Protein AF-A0A423ESF5-F1 (afdb_monomer)

Secondary structure (DSSP, 8-state):
-PPPHHHHHHHHHHHHTT---------SSHHHHHHHHHTTS----HHHHHHHTTTSS----S-PPP---PPP-S-GGGS-HHHHHHHHHHS----

Structure (mmCIF, N/CA/C/O backbone):
data_AF-A0A423ESF5-F1
#
_entry.id   AF-A0A423ESF5-F1
#
loop_
_atom_site.group_PDB
_atom_site.id
_atom_site.type_symbol
_atom_site.label_atom_id
_atom_site.label_alt_id
_atom_site.label_comp_id
_atom_site.label_asym_id
_atom_site.label_entity_id
_atom_site.label_seq_id
_atom_site.pdbx_PDB_ins_code
_atom_site.Cartn_x
_atom_site.Cartn_y
_atom_site.Cartn_z
_atom_site.occupancy
_atom_site.B_iso_or_equiv
_atom_site.auth_seq_id
_atom_site.auth_comp_id
_atom_site.auth_asym_id
_atom_site.auth_atom_id
_atom_site.pdbx_PDB_model_num
ATOM 1 N N . MET A 1 1 ? 15.206 -1.739 7.645 1.00 64.94 1 MET A N 1
ATOM 2 C CA . MET A 1 1 ? 13.813 -1.395 7.285 1.00 64.94 1 MET A CA 1
ATOM 3 C C . MET A 1 1 ? 13.035 -2.694 7.107 1.00 64.94 1 MET A C 1
ATOM 5 O O . MET A 1 1 ? 13.510 -3.549 6.372 1.00 64.94 1 MET A O 1
ATOM 9 N N . ARG A 1 2 ? 11.917 -2.907 7.816 1.00 78.88 2 ARG A N 1
ATOM 10 C CA . ARG A 1 2 ? 11.091 -4.118 7.620 1.00 78.88 2 ARG A CA 1
ATOM 11 C C . ARG A 1 2 ? 10.460 -4.087 6.215 1.00 78.88 2 ARG A C 1
ATOM 13 O O . ARG A 1 2 ? 10.046 -3.004 5.794 1.00 78.88 2 ARG A O 1
ATOM 20 N N . PRO A 1 3 ? 10.395 -5.216 5.486 1.00 80.44 3 PRO A N 1
ATOM 21 C CA . PRO A 1 3 ? 9.752 -5.252 4.179 1.00 80.44 3 PRO A CA 1
ATOM 22 C C . PRO A 1 3 ? 8.261 -4.941 4.328 1.00 80.44 3 PRO A C 1
ATOM 24 O O . PRO A 1 3 ? 7.586 -5.478 5.207 1.00 80.44 3 PRO A O 1
ATOM 27 N N . SER A 1 4 ? 7.753 -4.047 3.481 1.00 88.31 4 SER A N 1
ATOM 28 C CA . SER A 1 4 ? 6.316 -3.803 3.392 1.00 88.31 4 SER A CA 1
ATOM 29 C C . SER A 1 4 ? 5.627 -4.993 2.722 1.00 88.31 4 SER A C 1
ATOM 31 O O . SER A 1 4 ? 6.250 -5.743 1.969 1.00 88.31 4 SER A O 1
ATOM 33 N N . THR A 1 5 ? 4.318 -5.136 2.923 1.00 89.56 5 THR A N 1
ATOM 34 C CA . THR A 1 5 ? 3.512 -6.147 2.213 1.00 89.56 5 THR A CA 1
ATOM 35 C C . THR A 1 5 ? 3.603 -6.002 0.691 1.00 89.56 5 THR A C 1
ATOM 37 O O . THR A 1 5 ? 3.532 -6.988 -0.034 1.00 89.56 5 THR A O 1
ATOM 40 N N . ILE A 1 6 ? 3.841 -4.783 0.203 1.00 89.50 6 ILE A N 1
ATOM 41 C CA . ILE A 1 6 ? 4.060 -4.474 -1.214 1.00 89.50 6 ILE A CA 1
ATOM 42 C C . ILE A 1 6 ? 5.376 -5.057 -1.702 1.00 89.50 6 ILE A C 1
ATOM 44 O O . ILE A 1 6 ? 5.402 -5.719 -2.734 1.00 89.50 6 ILE A O 1
ATOM 48 N N . LEU A 1 7 ? 6.454 -4.832 -0.951 1.00 89.12 7 LEU A N 1
ATOM 49 C CA . LEU A 1 7 ? 7.763 -5.367 -1.295 1.00 89.12 7 LEU A CA 1
ATOM 50 C C . LEU A 1 7 ? 7.745 -6.900 -1.272 1.00 89.12 7 LEU A C 1
ATOM 52 O O . LEU A 1 7 ? 8.302 -7.532 -2.164 1.00 89.12 7 LEU A O 1
ATOM 56 N N . THR A 1 8 ? 7.054 -7.505 -0.304 1.00 88.88 8 THR A N 1
ATOM 57 C CA . THR A 1 8 ? 6.844 -8.959 -0.261 1.00 88.88 8 THR A CA 1
ATOM 58 C C . THR A 1 8 ? 6.077 -9.460 -1.488 1.00 88.88 8 THR A C 1
ATOM 60 O O . THR A 1 8 ? 6.495 -10.436 -2.111 1.00 88.88 8 THR A O 1
ATOM 63 N N . ALA A 1 9 ? 4.996 -8.779 -1.885 1.00 87.69 9 ALA A N 1
ATOM 64 C CA . ALA A 1 9 ? 4.236 -9.136 -3.083 1.00 87.69 9 ALA A CA 1
ATOM 65 C C . ALA A 1 9 ? 5.096 -9.038 -4.357 1.00 87.69 9 ALA A C 1
ATOM 67 O O . ALA A 1 9 ? 5.115 -9.984 -5.147 1.00 87.69 9 ALA A O 1
ATOM 68 N N . LEU A 1 10 ? 5.871 -7.957 -4.509 1.00 88.19 10 LEU A N 1
ATOM 69 C CA . LEU A 1 10 ? 6.782 -7.763 -5.641 1.00 88.19 10 LEU A CA 1
ATOM 70 C C . LEU A 1 10 ? 7.881 -8.824 -5.707 1.00 88.19 10 LEU A C 1
ATOM 72 O O . LEU A 1 10 ? 8.193 -9.301 -6.791 1.00 88.19 10 LEU A O 1
ATOM 76 N N . HIS A 1 11 ? 8.455 -9.218 -4.569 1.00 86.69 11 HIS A N 1
ATOM 77 C CA . HIS A 1 11 ? 9.457 -10.283 -4.525 1.00 86.69 11 HIS A CA 1
ATOM 78 C C . HIS A 1 11 ? 8.876 -11.658 -4.870 1.00 86.69 11 HIS A C 1
ATOM 80 O O . HIS A 1 11 ? 9.572 -12.480 -5.463 1.00 86.69 11 HIS A O 1
ATOM 86 N N . SER A 1 12 ? 7.609 -11.920 -4.534 1.00 83.12 12 SER A N 1
ATOM 87 C CA . SER A 1 12 ? 6.989 -13.231 -4.767 1.00 83.12 12 SER A CA 1
ATOM 88 C C . SER A 1 12 ? 6.760 -13.560 -6.251 1.00 83.12 12 SER A C 1
ATOM 90 O O . SER A 1 12 ? 6.738 -14.731 -6.620 1.00 83.12 12 SER A O 1
ATOM 92 N N . GLN A 1 13 ? 6.609 -12.551 -7.115 1.00 79.94 13 GLN A N 1
ATOM 93 C CA . GLN A 1 13 ? 6.341 -12.735 -8.546 1.00 79.94 13 GLN A CA 1
ATOM 94 C C . GLN A 1 13 ? 7.540 -13.284 -9.347 1.00 79.94 13 GLN A C 1
ATOM 96 O O . GLN A 1 13 ? 7.386 -14.331 -9.974 1.00 79.94 13 GLN A O 1
ATOM 101 N N . PRO A 1 14 ? 8.733 -12.653 -9.348 1.00 79.25 14 PRO A N 1
ATOM 102 C CA . PRO A 1 14 ? 9.875 -13.140 -10.116 1.00 79.25 14 PRO A CA 1
ATOM 103 C C . PRO A 1 14 ? 10.392 -14.480 -9.589 1.00 79.25 14 PRO A C 1
ATOM 105 O O . PRO A 1 14 ? 10.810 -15.304 -10.397 1.00 79.25 14 PRO A O 1
ATOM 108 N N . VAL A 1 15 ? 10.268 -14.752 -8.282 1.00 75.75 15 VAL A N 1
ATOM 109 C CA . VAL A 1 15 ? 10.603 -16.064 -7.701 1.00 75.75 15 VAL A CA 1
ATOM 110 C C . VAL A 1 15 ? 9.781 -17.182 -8.349 1.00 75.75 15 VAL A C 1
ATOM 112 O O . VAL A 1 15 ? 10.333 -18.233 -8.665 1.00 75.75 15 VAL A O 1
ATOM 115 N N . ARG A 1 16 ? 8.493 -16.948 -8.653 1.00 77.69 16 ARG A N 1
ATOM 116 C CA . ARG A 1 16 ? 7.663 -17.916 -9.400 1.00 77.69 16 ARG A CA 1
ATOM 117 C C . ARG A 1 16 ? 8.132 -18.153 -10.839 1.00 77.69 16 ARG A C 1
ATOM 119 O O . ARG A 1 16 ? 7.781 -19.168 -11.425 1.00 77.69 16 ARG A O 1
ATOM 126 N N . LEU A 1 17 ? 8.925 -17.241 -11.394 1.00 84.88 17 LEU A N 1
ATOM 127 C CA . LEU A 1 17 ? 9.490 -17.314 -12.742 1.00 84.88 17 LEU A CA 1
ATOM 128 C C . LEU A 1 17 ? 10.969 -17.748 -12.740 1.00 84.88 17 LEU A C 1
ATOM 130 O O . LEU A 1 17 ? 11.635 -17.620 -13.765 1.00 84.88 17 LEU A O 1
ATOM 134 N N . GLY A 1 18 ? 11.511 -18.192 -11.596 1.00 84.00 18 GLY A N 1
ATOM 135 C CA . GLY A 1 18 ? 12.934 -18.530 -11.450 1.00 84.00 18 GLY A CA 1
ATOM 136 C C . GLY A 1 18 ? 13.876 -17.324 -11.567 1.00 84.00 18 GLY A C 1
ATOM 137 O O . GLY A 1 18 ? 15.072 -17.491 -11.792 1.00 84.00 18 GLY A O 1
ATOM 138 N N . LYS A 1 19 ? 13.347 -16.101 -11.446 1.00 87.00 19 LYS A N 1
ATOM 139 C CA . LYS A 1 19 ? 14.100 -14.844 -11.50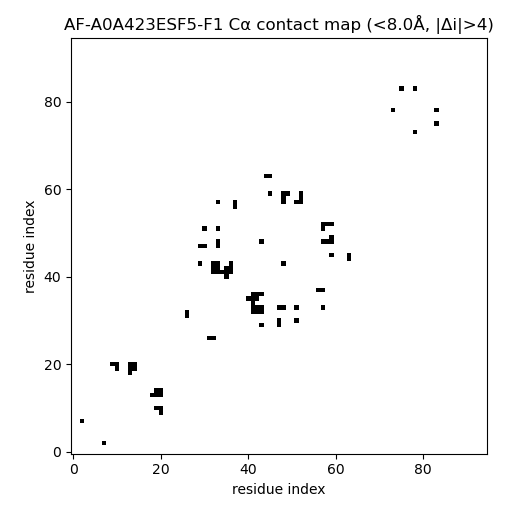6 1.00 87.00 19 LYS A CA 1
ATOM 140 C C . LYS A 1 19 ? 14.243 -14.235 -10.114 1.00 87.00 19 LYS A C 1
ATOM 142 O O . LYS A 1 19 ? 13.431 -14.465 -9.221 1.00 87.00 19 LYS A O 1
ATOM 147 N N . GLN A 1 20 ? 15.243 -13.376 -9.956 1.00 82.69 20 GLN A N 1
ATOM 148 C CA . GLN A 1 20 ? 15.422 -12.565 -8.755 1.00 82.69 20 GLN A CA 1
ATOM 149 C C . GLN A 1 20 ? 15.100 -11.099 -9.056 1.00 82.69 20 GLN A C 1
ATOM 151 O O . GLN A 1 20 ? 15.490 -10.569 -10.098 1.00 82.69 20 GLN A O 1
ATOM 156 N N . LEU A 1 21 ? 14.400 -10.429 -8.138 1.00 84.44 21 LEU A N 1
ATOM 157 C CA . LEU A 1 21 ? 14.216 -8.982 -8.211 1.00 84.44 21 LEU A CA 1
ATOM 158 C C . LEU A 1 21 ? 15.531 -8.288 -7.831 1.00 84.44 21 LEU A C 1
ATOM 160 O O . LEU A 1 21 ? 16.031 -8.473 -6.721 1.00 84.44 21 LEU A O 1
ATOM 164 N N . SER A 1 22 ? 16.080 -7.465 -8.725 1.00 86.56 22 SER A N 1
ATOM 165 C CA . SER A 1 22 ? 17.221 -6.602 -8.399 1.00 86.56 22 SER A CA 1
ATOM 166 C C . SER A 1 22 ? 16.716 -5.322 -7.728 1.00 86.56 22 SER A 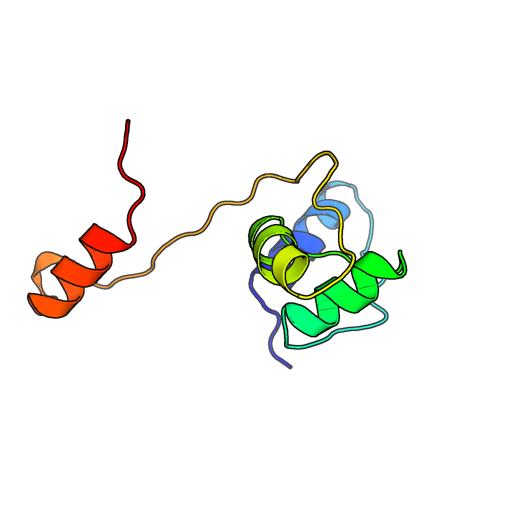C 1
ATOM 168 O O . SER A 1 22 ? 16.403 -4.336 -8.393 1.00 86.56 22 SER A O 1
ATOM 170 N N . LEU A 1 23 ? 16.590 -5.348 -6.400 1.00 87.56 23 LEU A N 1
ATOM 171 C CA . LEU A 1 23 ? 16.184 -4.180 -5.618 1.00 87.56 23 LEU A CA 1
ATOM 172 C C . LEU A 1 23 ? 17.386 -3.249 -5.397 1.00 87.56 23 LEU A C 1
ATOM 174 O O . LEU A 1 23 ? 18.305 -3.592 -4.659 1.00 87.56 23 LEU A O 1
ATOM 178 N N . ARG A 1 24 ? 17.373 -2.068 -6.027 1.00 91.38 24 ARG A N 1
ATOM 179 C CA . ARG A 1 24 ? 18.452 -1.063 -5.901 1.00 91.38 24 ARG A CA 1
ATOM 180 C C . ARG A 1 24 ? 18.103 0.109 -4.992 1.00 91.38 24 ARG A C 1
ATOM 182 O O . ARG A 1 24 ? 18.982 0.670 -4.352 1.00 91.38 24 ARG A O 1
ATOM 189 N N . ILE A 1 25 ? 16.827 0.483 -4.950 1.00 91.00 25 ILE A N 1
ATOM 190 C CA . ILE A 1 25 ? 16.323 1.611 -4.167 1.00 91.00 25 ILE A CA 1
ATOM 191 C C . ILE A 1 25 ? 15.085 1.131 -3.415 1.00 91.00 25 ILE A C 1
ATOM 193 O O . ILE A 1 25 ? 14.169 0.567 -4.014 1.00 91.00 25 ILE A O 1
ATOM 197 N N . GLN A 1 26 ? 15.056 1.359 -2.104 1.00 91.62 26 GLN A N 1
ATOM 198 C CA . GLN A 1 26 ? 13.890 1.116 -1.262 1.00 91.62 26 GLN A CA 1
ATOM 199 C C . GLN A 1 26 ? 13.553 2.399 -0.507 1.00 91.62 26 GLN A C 1
ATOM 201 O O . GLN A 1 26 ? 14.362 2.905 0.265 1.00 91.62 26 GLN A O 1
ATOM 206 N N . VAL A 1 27 ? 12.337 2.898 -0.717 1.00 92.81 27 VAL A N 1
ATOM 207 C CA . VAL A 1 27 ? 11.799 4.083 -0.039 1.00 92.81 27 VAL A CA 1
ATOM 208 C C . VAL A 1 27 ? 10.606 3.698 0.832 1.00 92.81 27 VAL A C 1
ATOM 210 O O . VAL A 1 27 ? 10.011 2.631 0.665 1.00 92.81 27 VAL A O 1
ATOM 213 N N . SER A 1 28 ? 10.282 4.543 1.809 1.00 90.06 28 SER A N 1
ATOM 214 C CA . SER A 1 28 ? 9.285 4.259 2.851 1.00 90.06 28 SER A CA 1
ATOM 215 C C . SER A 1 28 ? 7.915 4.891 2.618 1.00 90.06 28 SER A C 1
ATOM 217 O O . SER A 1 28 ? 6.979 4.539 3.335 1.00 90.06 28 SER A O 1
ATOM 219 N N . SER A 1 29 ? 7.769 5.786 1.637 1.00 91.75 29 SER A N 1
ATOM 220 C CA . SER A 1 29 ? 6.512 6.480 1.351 1.00 91.75 29 SER A CA 1
ATOM 221 C C . SER A 1 29 ? 6.010 6.202 -0.063 1.00 91.75 29 SER A C 1
ATOM 223 O O . SER A 1 29 ? 6.788 5.990 -0.994 1.00 91.75 29 SER A O 1
ATOM 225 N N . PHE A 1 30 ? 4.686 6.234 -0.222 1.00 93.56 30 PHE A N 1
ATOM 226 C CA . PHE A 1 30 ? 4.051 6.127 -1.535 1.00 93.56 30 PHE A CA 1
ATOM 227 C C . PHE A 1 30 ? 4.409 7.290 -2.455 1.00 93.56 30 PHE A C 1
ATOM 229 O O . PHE A 1 30 ? 4.618 7.083 -3.644 1.00 93.56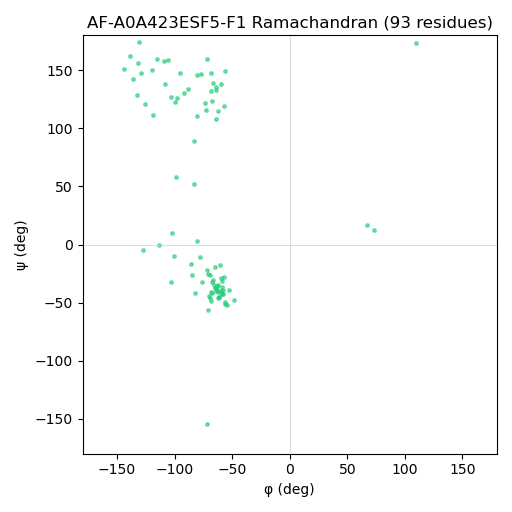 30 PHE A O 1
ATOM 236 N N . GLU A 1 31 ? 4.546 8.483 -1.887 1.00 94.00 31 GLU A N 1
ATOM 237 C CA . GLU A 1 31 ? 4.977 9.679 -2.600 1.00 94.00 31 GLU A CA 1
ATOM 238 C C . GLU A 1 31 ? 6.337 9.469 -3.276 1.00 94.00 31 GLU A C 1
ATOM 240 O O . GLU A 1 31 ? 6.459 9.619 -4.489 1.00 94.00 31 GLU A O 1
ATOM 245 N N . ALA A 1 32 ? 7.333 8.995 -2.520 1.00 94.06 32 ALA A N 1
ATOM 246 C CA . ALA A 1 32 ? 8.658 8.724 -3.060 1.00 94.06 32 ALA A CA 1
ATOM 247 C C . ALA A 1 32 ? 8.631 7.600 -4.108 1.00 94.06 32 ALA A C 1
ATOM 249 O O . ALA A 1 32 ? 9.334 7.686 -5.113 1.00 94.06 32 ALA A O 1
ATOM 250 N N . THR A 1 33 ? 7.806 6.556 -3.926 1.00 93.81 33 THR A N 1
ATOM 251 C CA . THR A 1 33 ? 7.647 5.531 -4.974 1.00 93.81 33 THR A CA 1
ATOM 252 C C . THR A 1 33 ? 7.000 6.084 -6.242 1.00 93.81 33 THR A C 1
ATOM 254 O O . THR A 1 33 ? 7.377 5.656 -7.329 1.00 93.81 33 THR A O 1
ATOM 257 N N . CYS A 1 34 ? 6.065 7.034 -6.125 1.00 93.56 34 CYS A N 1
ATOM 258 C CA . CYS A 1 34 ? 5.445 7.687 -7.275 1.00 93.56 34 CYS A CA 1
ATOM 259 C C . CYS A 1 34 ? 6.452 8.562 -8.031 1.00 93.56 34 CYS A C 1
ATOM 261 O O . CYS A 1 34 ? 6.504 8.445 -9.247 1.00 93.56 34 CYS A O 1
ATOM 263 N N . TRP A 1 35 ? 7.321 9.322 -7.352 1.00 92.62 35 TRP A N 1
ATOM 264 C CA . TRP A 1 35 ? 8.410 10.053 -8.024 1.00 92.62 35 TRP A CA 1
ATOM 265 C C . TRP A 1 35 ? 9.360 9.135 -8.797 1.00 92.62 35 TRP A C 1
ATOM 267 O O . TRP A 1 35 ? 9.735 9.425 -9.930 1.00 92.62 35 TRP A O 1
ATOM 277 N N . LEU A 1 36 ? 9.739 7.996 -8.210 1.00 92.81 36 LEU A N 1
ATOM 278 C CA . LEU A 1 36 ? 10.574 7.016 -8.909 1.00 92.81 36 LEU A CA 1
ATOM 279 C C . LEU A 1 36 ? 9.843 6.404 -10.116 1.00 92.81 36 LEU A C 1
ATOM 281 O O . LEU A 1 36 ? 10.468 6.153 -11.144 1.00 92.81 36 LEU A O 1
ATOM 285 N N . ALA A 1 37 ? 8.537 6.153 -9.997 1.00 91.31 37 ALA A N 1
ATOM 286 C CA . ALA A 1 37 ? 7.716 5.638 -11.090 1.00 91.31 37 ALA A CA 1
ATOM 287 C C . ALA A 1 37 ? 7.539 6.668 -12.220 1.00 91.31 37 ALA A C 1
ATOM 289 O O . ALA A 1 37 ? 7.666 6.299 -13.382 1.00 91.31 37 ALA A O 1
ATOM 290 N N . GLU A 1 38 ? 7.331 7.947 -11.893 1.00 89.50 38 GLU A N 1
ATOM 291 C CA . GLU A 1 38 ? 7.265 9.064 -12.850 1.00 89.50 38 GLU A CA 1
ATOM 292 C C . GLU A 1 38 ? 8.568 9.191 -13.656 1.00 89.50 38 GLU A C 1
ATOM 294 O O . GLU A 1 38 ? 8.543 9.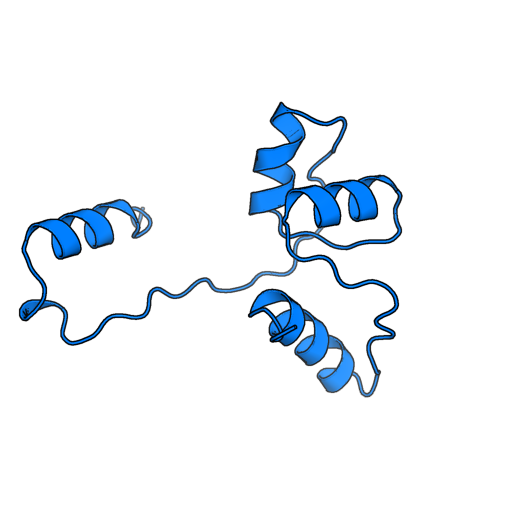417 -14.861 1.00 89.50 38 GLU A O 1
ATOM 299 N N . ALA A 1 39 ? 9.713 8.935 -13.017 1.00 90.81 39 ALA A N 1
ATOM 300 C CA . ALA A 1 39 ? 11.018 8.871 -13.674 1.00 90.81 39 ALA A CA 1
ATOM 301 C C . ALA A 1 39 ? 11.315 7.526 -14.383 1.00 90.81 39 ALA A C 1
ATOM 303 O O . ALA A 1 39 ? 12.421 7.331 -14.886 1.00 90.81 39 ALA A O 1
ATOM 304 N N . GLY A 1 40 ? 10.377 6.571 -14.402 1.00 88.38 40 GLY A N 1
ATOM 305 C CA . GLY A 1 40 ? 10.529 5.272 -15.073 1.00 88.38 40 GLY A CA 1
ATOM 306 C C . GLY A 1 40 ? 11.469 4.273 -14.381 1.00 88.38 40 GLY A C 1
ATOM 307 O O . GLY A 1 40 ? 11.840 3.261 -14.972 1.00 88.38 40 GLY A O 1
ATOM 308 N N . ILE A 1 41 ? 11.866 4.532 -13.132 1.00 90.38 41 ILE A N 1
ATOM 309 C CA . ILE A 1 41 ? 12.831 3.714 -12.368 1.00 90.38 41 ILE A CA 1
ATOM 310 C C . ILE A 1 41 ? 12.208 3.004 -11.160 1.00 90.38 41 ILE A C 1
ATOM 312 O O . ILE A 1 41 ? 12.897 2.290 -10.427 1.00 90.38 41 ILE A O 1
ATOM 316 N N . GLY A 1 42 ? 10.912 3.204 -10.934 1.00 90.19 42 GLY A N 1
ATOM 317 C CA . GLY A 1 42 ? 10.172 2.669 -9.802 1.00 90.19 42 GLY A CA 1
ATOM 318 C C . GLY A 1 42 ? 8.871 1.990 -10.202 1.00 90.19 42 GLY A C 1
ATOM 319 O O . GLY A 1 42 ? 8.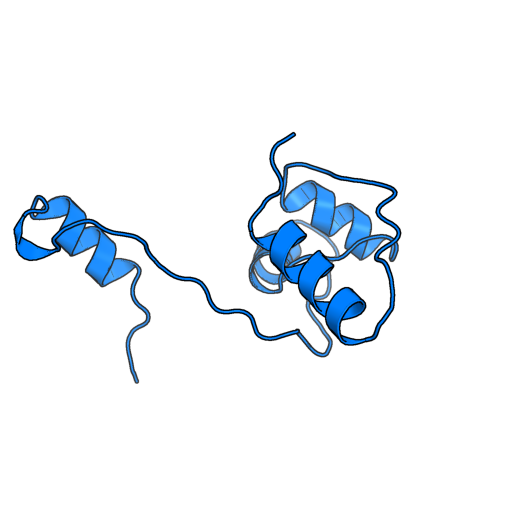429 2.015 -11.345 1.00 90.19 42 GLY A O 1
ATOM 320 N N . THR A 1 43 ? 8.240 1.387 -9.205 1.00 89.75 43 THR A N 1
ATOM 321 C CA . THR A 1 43 ? 6.892 0.827 -9.291 1.00 89.75 43 THR A CA 1
ATOM 322 C C . THR A 1 43 ? 6.069 1.366 -8.131 1.00 89.75 43 THR A C 1
ATOM 324 O O . THR A 1 43 ? 6.600 1.619 -7.046 1.00 89.75 43 THR A O 1
ATOM 327 N N . THR A 1 44 ? 4.772 1.546 -8.346 1.00 91.75 44 THR A N 1
ATOM 328 C CA . THR A 1 44 ? 3.845 2.034 -7.327 1.00 91.75 44 THR A CA 1
ATOM 329 C C . THR A 1 44 ? 2.487 1.349 -7.493 1.00 91.75 44 THR A C 1
ATOM 331 O O . THR A 1 44 ? 2.143 0.944 -8.602 1.00 91.75 44 THR A O 1
ATOM 334 N N . PRO A 1 45 ? 1.698 1.158 -6.424 1.00 92.25 45 PRO A N 1
ATOM 335 C CA . PRO A 1 45 ? 0.333 0.661 -6.560 1.00 92.25 45 PRO A CA 1
ATOM 336 C C . PRO A 1 45 ? -0.585 1.681 -7.234 1.00 92.25 45 PRO A C 1
ATOM 338 O O . PRO A 1 45 ? -0.502 2.870 -6.930 1.00 92.25 45 PRO A O 1
ATOM 341 N N . GLU A 1 46 ? -1.568 1.202 -7.994 1.00 93.38 46 GLU A N 1
ATOM 342 C CA . GLU A 1 46 ? -2.608 2.031 -8.624 1.00 93.38 46 GLU A CA 1
ATOM 343 C C . GLU A 1 46 ? -3.247 3.021 -7.639 1.00 93.38 46 GLU A C 1
ATOM 345 O O . GLU A 1 46 ? -3.315 4.218 -7.890 1.00 93.38 46 GLU A O 1
ATOM 350 N N . SER A 1 47 ? -3.632 2.556 -6.446 1.00 91.75 47 SER A N 1
ATOM 351 C CA . SER 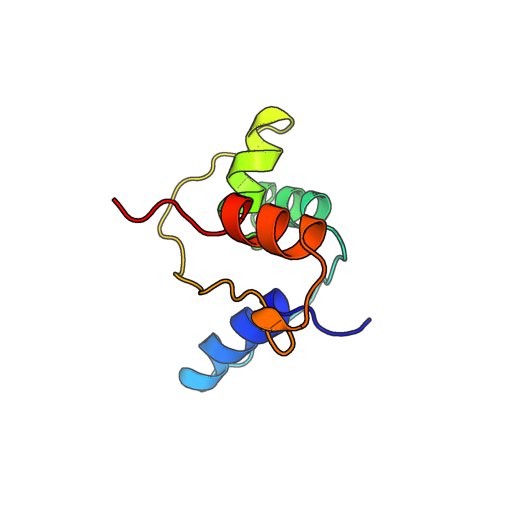A 1 47 ? -4.248 3.420 -5.429 1.00 91.75 47 SER A CA 1
ATOM 352 C C . SER A 1 47 ? -3.359 4.594 -4.990 1.00 91.75 47 SER A C 1
ATOM 354 O O . SER A 1 47 ? -3.869 5.617 -4.539 1.00 91.75 47 SER A O 1
ATOM 356 N N . ALA A 1 48 ? -2.032 4.430 -5.058 1.00 93.31 48 ALA A N 1
ATOM 357 C CA . ALA A 1 48 ? -1.082 5.499 -4.774 1.00 93.31 48 ALA A CA 1
ATOM 358 C C . ALA A 1 48 ? -0.898 6.401 -6.001 1.00 93.31 48 ALA A C 1
ATOM 360 O O . ALA A 1 48 ? -0.936 7.618 -5.842 1.00 93.31 48 ALA A O 1
ATOM 361 N N . ALA A 1 49 ? -0.804 5.823 -7.202 1.00 93.50 49 ALA A N 1
ATOM 362 C CA . ALA A 1 49 ? -0.778 6.566 -8.461 1.00 93.50 49 ALA A CA 1
ATOM 363 C C . ALA A 1 49 ? -1.983 7.515 -8.593 1.00 93.50 49 ALA A C 1
ATOM 365 O O . ALA A 1 49 ? -1.814 8.720 -8.741 1.00 93.50 49 ALA A O 1
ATOM 366 N N . VAL A 1 50 ? -3.200 6.994 -8.409 1.00 93.25 50 VAL A N 1
ATOM 367 C CA . VAL A 1 50 ? -4.460 7.759 -8.452 1.00 93.25 50 VAL A CA 1
ATOM 368 C C . VAL A 1 50 ? -4.524 8.836 -7.366 1.00 93.25 50 VAL A C 1
ATOM 370 O O . VAL A 1 50 ? -5.111 9.898 -7.562 1.00 93.25 50 VAL A O 1
ATOM 373 N N . ARG A 1 51 ? -3.950 8.579 -6.185 1.00 92.88 51 ARG A N 1
ATOM 374 C CA . ARG A 1 51 ? -3.908 9.578 -5.109 1.00 92.88 51 ARG A CA 1
ATOM 375 C C . ARG A 1 51 ? -2.971 10.730 -5.461 1.00 92.88 51 ARG A C 1
ATOM 377 O O . ARG A 1 51 ? -3.335 11.880 -5.235 1.00 92.88 51 ARG A O 1
ATOM 384 N N . HIS A 1 52 ? -1.782 10.413 -5.966 1.00 93.31 52 HIS A N 1
ATOM 385 C CA .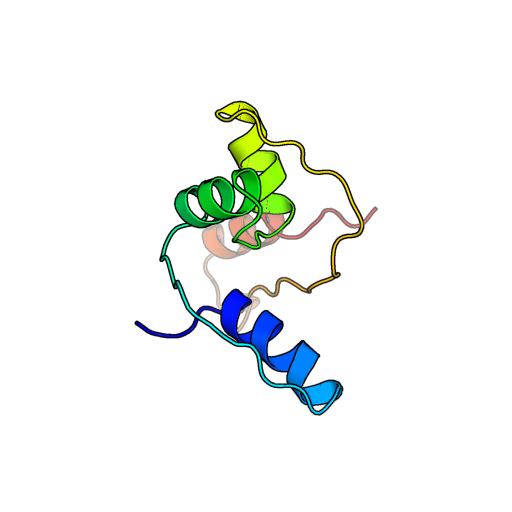 HIS A 1 52 ? -0.717 11.382 -6.209 1.00 93.31 52 HIS A CA 1
ATOM 386 C C . HIS A 1 52 ? -0.818 12.077 -7.573 1.00 93.31 52 HIS A C 1
ATOM 388 O O . HIS A 1 52 ? -0.286 13.173 -7.706 1.00 93.31 52 HIS A O 1
ATOM 394 N N . SER A 1 53 ? -1.592 11.558 -8.532 1.00 91.25 53 SER A N 1
ATOM 395 C CA . SER A 1 53 ? -1.931 12.280 -9.772 1.00 91.25 53 SER A CA 1
ATOM 396 C C . SER A 1 53 ? -2.695 13.588 -9.524 1.00 91.25 53 SER A C 1
ATOM 398 O O . SER A 1 53 ? -2.732 14.465 -10.378 1.00 91.25 53 SER A O 1
ATOM 400 N N . ARG A 1 54 ? -3.273 13.766 -8.327 1.00 90.00 54 ARG A N 1
ATOM 401 C CA . ARG A 1 54 ? -3.899 15.030 -7.902 1.00 90.00 54 ARG A CA 1
ATOM 402 C C . ARG A 1 54 ? -2.887 16.135 -7.599 1.00 90.00 54 ARG A C 1
ATOM 404 O O . ARG A 1 54 ? -3.264 17.300 -7.567 1.00 90.00 54 ARG A O 1
ATOM 411 N N . THR A 1 55 ? -1.641 15.769 -7.309 1.00 89.06 55 THR A N 1
ATOM 412 C CA . THR A 1 55 ? -0.595 16.685 -6.829 1.00 89.06 55 THR A CA 1
ATOM 413 C C . THR A 1 55 ? 0.695 16.613 -7.649 1.00 89.06 55 THR A C 1
ATOM 415 O O . THR A 1 55 ? 1.614 17.378 -7.384 1.00 89.06 55 THR A O 1
ATOM 418 N N . MET A 1 56 ? 0.792 15.695 -8.616 1.00 85.88 56 MET A N 1
ATOM 419 C CA . MET A 1 56 ? 1.978 15.417 -9.439 1.00 85.88 56 MET A CA 1
ATOM 420 C C . MET A 1 56 ? 1.570 15.194 -10.899 1.00 85.88 56 MET A C 1
ATOM 422 O O . MET A 1 56 ? 0.409 14.893 -11.175 1.00 85.88 56 MET A O 1
ATOM 426 N N . GLN A 1 57 ? 2.520 15.283 -11.833 1.00 83.94 57 GLN A N 1
ATOM 427 C CA . GLN A 1 57 ? 2.298 15.007 -13.261 1.00 83.94 57 GLN A CA 1
ATOM 428 C C . GLN A 1 57 ? 2.378 13.499 -13.559 1.00 83.94 57 GLN A C 1
ATOM 430 O O . GLN A 1 57 ? 3.107 13.045 -14.434 1.00 83.94 57 GLN A O 1
ATOM 435 N N . MET A 1 58 ? 1.613 12.705 -12.809 1.00 83.06 58 MET A N 1
ATOM 436 C CA . MET A 1 58 ? 1.597 11.250 -12.931 1.00 83.06 58 MET A CA 1
ATOM 437 C C . MET A 1 58 ? 0.347 10.772 -13.673 1.00 83.06 58 MET A C 1
ATOM 439 O O . MET A 1 58 ? -0.776 11.061 -13.253 1.00 83.06 58 MET A O 1
ATOM 443 N N . VAL A 1 59 ? 0.536 9.963 -14.717 1.00 82.62 59 VAL A N 1
ATOM 444 C CA . VAL A 1 59 ? -0.550 9.209 -15.356 1.00 82.62 59 VAL A CA 1
ATOM 445 C C . VAL A 1 59 ? -0.642 7.831 -14.696 1.00 82.62 59 VAL A C 1
ATOM 447 O O . VAL A 1 59 ? 0.364 7.158 -14.485 1.00 82.62 59 VAL A O 1
ATOM 450 N N . ALA A 1 60 ? -1.850 7.439 -14.293 1.00 85.00 60 ALA A N 1
ATOM 451 C CA . ALA A 1 60 ? -2.131 6.129 -13.709 1.00 85.00 60 ALA A CA 1
ATOM 452 C C . ALA A 1 60 ? -2.715 5.194 -14.779 1.00 85.00 60 ALA A C 1
ATOM 454 O O . ALA A 1 60 ? -3.841 4.716 -14.650 1.00 85.00 60 ALA A O 1
ATOM 455 N N . ASP A 1 61 ? -1.966 4.980 -15.856 1.00 81.38 61 ASP A N 1
ATOM 456 C CA . ASP A 1 61 ? -2.341 4.145 -16.989 1.00 81.38 61 ASP A CA 1
ATOM 457 C C . ASP A 1 61 ? -1.525 2.846 -17.045 1.00 81.38 61 ASP A C 1
ATOM 459 O O . ASP A 1 61 ? -0.441 2.713 -16.479 1.00 81.38 61 ASP A O 1
ATOM 463 N N . GLY A 1 62 ? -2.085 1.847 -17.723 1.00 77.81 62 GLY A N 1
ATOM 464 C CA . GLY A 1 62 ? -1.423 0.570 -17.968 1.00 77.81 62 GLY A CA 1
ATOM 465 C C . GLY A 1 62 ? -2.007 -0.618 -17.197 1.00 77.81 62 GLY A C 1
ATOM 466 O O . GLY A 1 62 ? -2.922 -0.478 -16.382 1.00 77.81 62 GLY A O 1
ATOM 467 N N . PRO A 1 63 ? -1.519 -1.832 -17.503 1.00 86.38 63 PRO A N 1
ATOM 468 C CA . PRO A 1 63 ? -1.990 -3.050 -16.864 1.00 86.38 63 PRO A CA 1
ATOM 469 C C . PRO A 1 63 ? -1.485 -3.123 -15.419 1.00 86.38 63 PRO A C 1
ATOM 471 O O . PRO A 1 63 ? -0.287 -3.255 -15.162 1.00 86.38 63 PRO A O 1
ATOM 474 N N . TRP A 1 64 ? -2.409 -3.086 -14.462 1.00 88.81 64 TRP A N 1
ATOM 475 C CA . TRP A 1 64 ? -2.097 -3.236 -13.044 1.00 88.81 64 TRP A CA 1
ATOM 476 C C . TRP A 1 64 ? -2.104 -4.706 -12.631 1.00 88.81 64 TRP A C 1
ATOM 478 O O . TRP A 1 64 ? -3.039 -5.453 -12.918 1.00 88.81 64 TRP A O 1
ATOM 488 N N . ALA A 1 65 ? -1.077 -5.126 -11.893 1.00 88.31 65 ALA A N 1
ATOM 489 C CA . ALA A 1 65 ? -1.119 -6.415 -11.218 1.00 88.31 65 ALA A CA 1
ATOM 490 C C . ALA A 1 65 ? -2.176 -6.373 -10.106 1.00 88.31 65 ALA A C 1
ATOM 492 O O . ALA A 1 65 ? -2.101 -5.542 -9.196 1.00 88.31 65 ALA A O 1
ATOM 493 N N . ILE A 1 66 ? -3.138 -7.295 -10.155 1.00 87.75 66 ILE A N 1
ATOM 494 C CA . ILE A 1 66 ? -4.145 -7.416 -9.103 1.00 87.75 66 ILE A CA 1
ATOM 495 C C . ILE A 1 66 ? -3.477 -7.918 -7.825 1.00 87.75 66 ILE A C 1
ATOM 497 O O . ILE A 1 66 ? -2.727 -8.897 -7.825 1.00 87.75 66 ILE A O 1
ATOM 501 N N . ARG A 1 67 ? -3.775 -7.237 -6.721 1.00 86.62 67 ARG A N 1
ATOM 502 C CA . ARG A 1 67 ? -3.396 -7.665 -5.379 1.00 86.62 67 ARG A CA 1
ATOM 503 C C . ARG A 1 67 ? -4.570 -7.490 -4.433 1.00 86.62 67 ARG A C 1
ATOM 505 O O . ARG A 1 67 ? -5.275 -6.483 -4.489 1.00 86.62 67 ARG A O 1
ATOM 512 N N . GLU A 1 68 ? -4.717 -8.428 -3.515 1.00 86.06 68 GLU A N 1
ATOM 513 C CA . GLU A 1 68 ? -5.717 -8.330 -2.463 1.00 86.06 68 GLU A CA 1
ATOM 514 C C . GLU A 1 68 ? -5.227 -7.428 -1.326 1.00 86.06 68 GLU A C 1
ATOM 516 O O . GLU A 1 68 ? -4.037 -7.375 -0.996 1.00 86.06 68 GLU A O 1
ATOM 521 N N . ARG A 1 69 ? -6.164 -6.696 -0.720 1.00 86.81 69 ARG A N 1
ATOM 522 C CA . ARG A 1 69 ? -5.938 -5.936 0.509 1.00 86.81 69 ARG A CA 1
ATOM 523 C C . ARG A 1 69 ? -6.862 -6.487 1.580 1.00 86.81 69 ARG A C 1
ATOM 525 O O . ARG A 1 69 ? -8.067 -6.276 1.516 1.00 86.81 69 ARG A O 1
ATOM 532 N N . SER A 1 70 ? -6.284 -7.139 2.575 1.00 87.31 70 SER A N 1
ATOM 533 C CA . SER A 1 70 ? -7.034 -7.710 3.691 1.00 87.31 70 SER A CA 1
ATOM 534 C C . SER A 1 70 ? -7.068 -6.751 4.878 1.00 87.31 70 SER A C 1
ATOM 536 O O . SER A 1 70 ? -6.107 -6.019 5.131 1.00 87.31 70 SER A O 1
ATOM 538 N N . LEU A 1 71 ? -8.167 -6.785 5.625 1.00 90.69 71 LEU A N 1
ATOM 539 C CA . LEU A 1 71 ? -8.240 -6.226 6.967 1.00 90.69 71 LEU A CA 1
ATOM 540 C C . LEU A 1 71 ? -8.034 -7.369 7.963 1.00 90.69 71 LEU A C 1
ATOM 542 O O . LEU A 1 71 ? -8.733 -8.375 7.887 1.00 90.69 71 LEU A O 1
ATOM 546 N N . MET A 1 72 ? -7.074 -7.228 8.875 1.00 91.44 72 MET A N 1
ATOM 547 C CA . MET A 1 72 ? -6.856 -8.199 9.946 1.00 91.44 72 MET A CA 1
ATOM 548 C C . MET A 1 72 ? -7.495 -7.669 11.225 1.00 91.44 72 MET A C 1
ATOM 550 O O . MET A 1 72 ? -7.177 -6.570 11.675 1.00 91.44 72 MET A O 1
ATOM 554 N N . LEU A 1 73 ? -8.3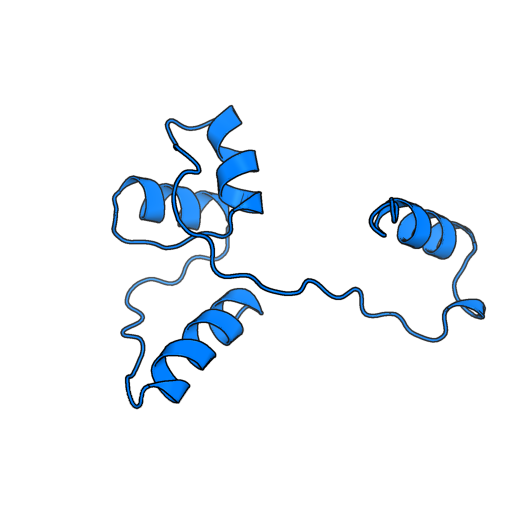99 -8.457 11.787 1.00 93.38 73 LEU A N 1
ATOM 555 C CA . LEU A 1 73 ? -9.102 -8.170 13.028 1.00 93.38 73 LEU A CA 1
ATOM 556 C C . LEU A 1 73 ? -9.047 -9.400 13.934 1.00 93.38 73 LEU A C 1
ATOM 558 O O . LEU A 1 73 ? -8.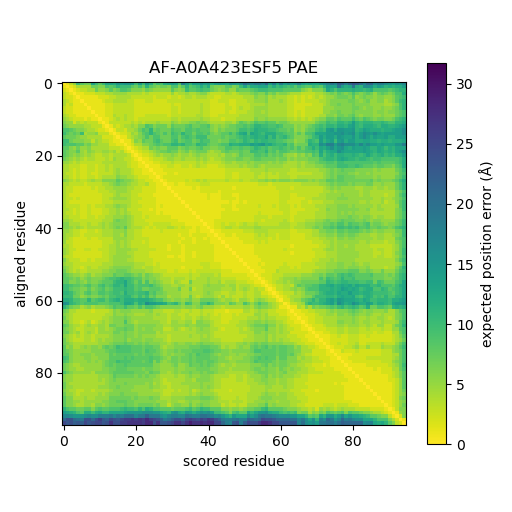877 -10.521 13.457 1.00 93.38 73 LEU A O 1
ATOM 562 N N . GLY A 1 74 ? -9.181 -9.165 15.238 1.00 90.19 74 GLY A N 1
ATOM 563 C CA . GLY A 1 74 ? -9.529 -10.227 16.177 1.00 90.19 74 GLY A CA 1
ATOM 564 C C . GLY A 1 74 ? -10.989 -10.651 16.003 1.00 90.19 74 GLY A C 1
ATOM 565 O O . GLY A 1 74 ? -11.590 -10.458 14.948 1.00 90.19 74 GLY A O 1
ATOM 566 N N . GLU A 1 75 ? -11.585 -11.189 17.059 1.00 94.69 75 GLU A N 1
ATOM 567 C CA . GLU A 1 75 ? -13.000 -11.556 17.054 1.00 94.69 75 GLU A CA 1
ATOM 568 C C . GLU A 1 75 ? -13.892 -10.320 16.852 1.00 94.69 75 GLU A C 1
ATOM 570 O O . GLU A 1 75 ? -13.904 -9.409 17.679 1.00 94.69 75 GLU A O 1
ATOM 575 N N . LEU A 1 76 ? -14.615 -10.275 15.726 1.00 92.44 76 LEU A N 1
ATOM 576 C CA . LEU A 1 76 ? -15.379 -9.101 15.283 1.00 92.44 76 LEU A CA 1
ATOM 577 C C . LEU A 1 76 ? -16.412 -8.652 16.326 1.00 92.44 76 LEU A C 1
ATOM 579 O O . LEU A 1 76 ? -16.537 -7.455 16.592 1.00 92.44 76 LEU A O 1
ATOM 583 N N . ASP A 1 77 ? -17.114 -9.604 16.938 1.00 93.88 77 ASP A N 1
ATOM 584 C CA . ASP A 1 77 ? -18.166 -9.331 17.920 1.00 93.88 77 ASP A CA 1
ATOM 585 C C . ASP A 1 77 ? -17.609 -8.806 19.250 1.00 93.88 77 ASP A C 1
ATOM 587 O O . ASP A 1 77 ? -18.273 -8.024 19.935 1.00 93.88 77 ASP A O 1
ATOM 591 N N . ALA A 1 78 ? -16.350 -9.128 19.563 1.00 96.50 78 ALA A N 1
ATOM 592 C CA . ALA A 1 78 ? -15.646 -8.620 20.736 1.00 96.50 78 ALA A CA 1
ATOM 593 C C . ALA A 1 78 ? -15.129 -7.174 20.563 1.00 96.50 78 ALA A C 1
ATOM 595 O O . ALA A 1 78 ? -14.699 -6.550 21.535 1.00 96.50 78 ALA A O 1
ATOM 596 N N . LEU A 1 79 ? -15.156 -6.612 19.347 1.00 96.12 79 LEU A N 1
ATOM 597 C CA . LEU A 1 79 ? -14.653 -5.259 19.086 1.00 96.12 79 LEU A CA 1
ATOM 598 C C . LEU A 1 79 ? -15.638 -4.174 19.550 1.00 96.12 79 LEU A C 1
ATOM 600 O O . LEU A 1 79 ? -16.845 -4.340 19.392 1.00 96.12 79 LEU A O 1
ATOM 604 N N . PRO A 1 80 ? -15.171 -3.004 20.029 1.00 97.06 80 PRO A N 1
ATOM 605 C CA . PRO A 1 80 ? -16.047 -1.876 20.341 1.00 97.06 80 PRO A CA 1
ATOM 606 C C . PRO A 1 80 ? -16.903 -1.442 19.144 1.00 97.06 80 PRO A C 1
ATOM 608 O O . PRO A 1 80 ? -16.456 -1.493 17.995 1.00 97.06 80 PRO A O 1
ATOM 611 N N . GLY A 1 81 ? -18.107 -0.922 19.411 1.00 96.56 81 GLY A N 1
ATOM 612 C CA . GLY A 1 81 ? -19.040 -0.472 18.367 1.00 96.56 81 GLY A CA 1
ATOM 613 C C . GLY A 1 81 ? -18.419 0.509 17.364 1.00 96.56 81 GLY A C 1
ATOM 614 O O . GLY A 1 81 ? -18.631 0.364 16.163 1.00 96.56 81 GLY A O 1
ATOM 615 N N . THR A 1 82 ? -17.571 1.431 17.831 1.00 96.56 82 THR A N 1
ATOM 616 C CA . THR A 1 82 ? -16.823 2.376 16.982 1.00 96.56 82 THR A CA 1
ATOM 617 C C . THR A 1 82 ? -15.904 1.673 15.982 1.00 96.56 82 THR A C 1
ATOM 619 O O . THR A 1 82 ? -15.825 2.076 14.824 1.00 96.56 82 THR A O 1
ATOM 622 N N . ILE A 1 83 ? -15.225 0.601 16.403 1.00 95.69 83 ILE A N 1
ATOM 623 C CA . ILE A 1 83 ? -14.330 -0.163 15.527 1.00 95.69 83 ILE A CA 1
ATOM 624 C C . ILE A 1 83 ? -15.149 -0.924 14.490 1.00 95.69 83 ILE A C 1
ATOM 626 O O . ILE A 1 83 ? -14.832 -0.857 13.308 1.00 95.69 83 ILE A O 1
ATOM 630 N N . ARG A 1 84 ? -16.247 -1.575 14.890 1.00 95.38 84 ARG A N 1
ATOM 631 C CA . ARG A 1 84 ? -17.147 -2.249 13.939 1.00 95.38 84 ARG A CA 1
ATOM 632 C C . ARG A 1 84 ? -17.731 -1.277 12.908 1.00 95.38 84 ARG A C 1
ATOM 634 O O . ARG A 1 84 ? -17.782 -1.608 11.727 1.00 95.38 84 ARG A O 1
ATOM 641 N N . ALA A 1 85 ? -18.098 -0.062 13.323 1.00 95.06 85 ALA A N 1
ATOM 642 C CA . ALA A 1 85 ? -18.566 0.987 12.415 1.00 95.06 85 ALA A CA 1
ATOM 643 C C . ALA A 1 85 ? -17.476 1.433 11.418 1.00 95.06 85 ALA A C 1
ATOM 645 O O . ALA A 1 85 ? -17.753 1.618 10.230 1.00 95.06 85 ALA A O 1
ATOM 646 N N . LEU A 1 86 ? -16.222 1.547 11.871 1.00 95.50 86 LEU A N 1
ATOM 647 C CA . LEU A 1 86 ? -15.084 1.811 10.988 1.00 95.50 86 LEU A CA 1
ATOM 648 C C . LEU A 1 86 ? -14.882 0.673 9.980 1.00 95.50 86 LEU A C 1
ATOM 650 O O . LEU A 1 86 ? -14.740 0.940 8.791 1.00 95.50 86 LEU A O 1
ATOM 654 N N . ILE A 1 87 ? -14.915 -0.586 10.428 1.00 95.00 87 ILE A N 1
ATOM 655 C CA . ILE A 1 87 ? -14.806 -1.762 9.550 1.00 95.00 87 ILE A CA 1
ATOM 656 C C . ILE A 1 87 ? -15.886 -1.712 8.468 1.00 95.00 87 ILE A C 1
ATOM 658 O O . ILE A 1 87 ? -15.561 -1.808 7.287 1.00 95.00 87 ILE A O 1
ATOM 662 N N . ALA A 1 88 ? -17.143 -1.474 8.850 1.00 92.69 88 ALA A N 1
ATOM 663 C CA . ALA A 1 88 ? -18.256 -1.356 7.910 1.00 92.69 88 ALA A CA 1
ATOM 664 C C . ALA A 1 88 ? -18.057 -0.229 6.878 1.00 92.69 88 ALA A C 1
ATOM 666 O O . ALA A 1 88 ? -18.498 -0.354 5.741 1.00 92.69 88 ALA A O 1
ATOM 667 N N . THR A 1 89 ? -17.361 0.850 7.250 1.00 94.44 89 THR A N 1
ATOM 668 C CA . THR A 1 89 ? -17.024 1.955 6.335 1.00 94.44 89 THR A CA 1
ATOM 669 C C . THR A 1 89 ? -15.876 1.602 5.382 1.00 94.44 89 THR A C 1
ATOM 671 O O . THR A 1 89 ? -15.828 2.097 4.257 1.00 94.44 89 THR A O 1
ATOM 674 N N . LEU A 1 90 ? -14.925 0.775 5.827 1.00 92.25 90 LEU A N 1
ATOM 675 C CA . LEU A 1 90 ? -13.739 0.389 5.055 1.00 92.25 90 LEU A CA 1
ATOM 676 C C . LEU A 1 90 ? -13.978 -0.795 4.117 1.00 92.25 90 LEU A C 1
ATOM 678 O O . LEU A 1 90 ? -13.251 -0.933 3.126 1.00 92.25 90 LEU A O 1
ATOM 682 N N . MET A 1 91 ? -14.945 -1.658 4.434 1.00 89.69 91 MET A N 1
ATOM 683 C CA . MET A 1 91 ? -15.339 -2.728 3.529 1.00 89.69 91 MET A CA 1
ATOM 684 C C . MET A 1 91 ? -15.934 -2.121 2.251 1.00 89.69 91 MET A C 1
ATOM 686 O O . MET A 1 91 ? -16.724 -1.177 2.327 1.00 89.69 91 MET A O 1
ATOM 690 N N . PRO A 1 92 ? -15.562 -2.627 1.062 1.00 80.00 92 PRO A N 1
ATOM 691 C CA . PRO A 1 92 ? -16.182 -2.183 -0.170 1.00 80.00 92 PRO A CA 1
ATOM 692 C C . PRO A 1 92 ? -17.681 -2.474 -0.087 1.00 80.00 92 PRO A C 1
ATOM 694 O O . PRO A 1 92 ? -18.091 -3.534 0.388 1.00 80.00 92 PRO A O 1
ATOM 697 N N . LYS A 1 93 ? -18.502 -1.529 -0.552 1.00 70.25 93 LYS A N 1
ATOM 698 C CA . LYS A 1 93 ? -19.918 -1.804 -0.784 1.00 70.25 93 LYS A CA 1
ATOM 699 C C . LYS A 1 93 ? -19.975 -2.856 -1.881 1.00 70.25 93 LYS A C 1
ATOM 701 O O . LYS A 1 93 ? -19.628 -2.557 -3.021 1.00 70.25 93 LYS A O 1
ATOM 706 N N . THR A 1 94 ? -20.327 -4.083 -1.522 1.00 53.28 94 THR A N 1
ATOM 707 C CA . THR A 1 94 ? -20.661 -5.114 -2.500 1.00 53.28 94 THR A CA 1
ATOM 708 C C . THR A 1 94 ? -21.807 -4.561 -3.345 1.00 53.28 94 THR A C 1
ATOM 710 O O . THR A 1 94 ? -22.828 -4.161 -2.782 1.00 53.28 94 THR A O 1
ATOM 713 N N . ALA A 1 95 ? -21.582 -4.425 -4.652 1.00 39.19 95 ALA A N 1
ATOM 714 C CA . ALA A 1 95 ? -22.651 -4.168 -5.611 1.00 39.19 95 ALA A CA 1
ATOM 715 C C . ALA A 1 95 ? -23.491 -5.436 -5.791 1.00 39.19 95 ALA A C 1
ATOM 717 O O . ALA A 1 95 ? -22.891 -6.536 -5.715 1.00 39.19 95 ALA A O 1
#

Mean predicted aligned error: 5.49 Å

Solvent-accessible surface area (backbone atoms only — not comparable to full-atom values): 6427 Å² total; per-residue (Å²): 132,84,81,50,75,66,55,51,54,60,50,54,54,37,52,77,69,81,39,80,76,86,83,86,80,88,77,94,47,66,66,60,27,42,56,33,32,70,71,72,76,44,68,66,57,65,76,48,38,62,60,44,36,79,81,45,99,47,81,78,75,79,93,74,82,89,75,90,85,84,85,89,76,76,66,69,86,80,47,56,70,70,55,49,53,48,49,65,69,70,47,76,80,80,127

Foldseek 3Di:
DDDDPVNVVVQVVVVVVVHGDPDDDDDDDQLVQQVCVVVVNHDHALVSQVVCVVPDVGDSDDDGDDDDDDDDDDDLVPDDPVVNVVVVVPDDDDD

Radius of gyration: 16.77 Å; Cα contacts (8 Å, |Δi|>4): 49; chains: 1; bounding box: 41×35×39 Å

Sequence (95 aa):
MRPSTILTALHSQPVRLGKQLSLRIQVSSFEATCWLAEAGIGTTPESAAVRHSRTMQMVADGPWAIRERSLMLGELDALPGTIRALIATLMPKTA

pLDDT: mean 88.0, std 8.46, range [39.19, 97.06]

Organism: NCBI:txid200451